Protein AF-A0A961HWY1-F1 (afdb_monomer)

Solvent-accessible surface area (backbone atoms only — not comparable to full-atom values): 7469 Å² total; per-residue (Å²): 144,75,71,71,61,58,55,54,54,51,52,52,56,57,56,56,71,70,63,67,74,80,79,76,50,75,67,48,52,54,50,50,53,56,56,68,67,62,82,72,77,70,68,38,28,32,38,76,61,79,42,52,50,101,85,68,48,67,46,76,64,35,53,52,52,42,51,46,51,52,50,51,43,56,72,67,61,39,42,41,74,57,56,68,68,60,50,52,54,52,53,53,48,52,52,37,46,74,69,63,80,47,59,71,76,58,55,60,58,56,56,66,72,71,54,62,76,44,78,53,83,74,133

Nearest PDB structures (foldseek):
  4q6z-assembly1_A  TM=5.887E-01  e=1.544E-02  Escherichia coli UTI89
  4q6v-assembly1_A  TM=5.492E-01  e=6.051E-02  Salmonella enterica subsp. enterica serovar Typhimurium str. LT2
  7q10-assembly1_A  TM=4.304E-01  e=8.488E+00  Pseudomonas aeruginosa
  8y6p-assembly1_Q  TM=3.277E-01  e=7.453E+00  Drosophila melanogaster
  1dae-assembly1_A  TM=1.804E-01  e=6.131E+00  Escherichia coli

Secondary structure (DSSP, 8-state):
--HHHHHHHHHHHHHHHH-PPPPPPHHHHHHHHHHHH--S-SSEEEEEPPP--TTSPPPHHHHHHHHHHHHHHHHHSSEEEPPHHHHHHHHHHHHHHHTTSS-HHHHHHHHHHH--SEEE---

Mean predicted aligned error: 12.95 Å

Structure (mmCIF, N/CA/C/O backbone):
data_AF-A0A961HWY1-F1
#
_entry.id   AF-A0A961HWY1-F1
#
loop_
_atom_site.group_PDB
_atom_site.id
_atom_site.type_symbol
_atom_site.label_atom_id
_atom_site.label_alt_id
_atom_site.label_comp_id
_atom_site.label_asym_id
_atom_site.label_entity_id
_atom_site.label_seq_id
_atom_site.pdbx_PDB_ins_code
_atom_site.Cartn_x
_atom_site.Cartn_y
_atom_site.Cartn_z
_atom_site.occupancy
_atom_site.B_iso_or_equiv
_atom_site.auth_seq_id
_atom_site.auth_comp_id
_atom_site.auth_asym_id
_atom_site.auth_atom_id
_atom_site.pdbx_PDB_model_num
ATOM 1 N N . MET A 1 1 ? 40.110 7.201 36.343 1.00 51.50 1 MET A N 1
ATOM 2 C CA . MET A 1 1 ? 39.471 6.389 35.280 1.00 51.50 1 MET A CA 1
ATOM 3 C C . MET A 1 1 ? 38.088 6.947 34.886 1.00 51.50 1 MET A C 1
ATOM 5 O O . MET A 1 1 ? 37.114 6.218 34.888 1.00 51.50 1 MET A O 1
ATOM 9 N N . LYS A 1 2 ? 37.973 8.252 34.568 1.00 50.75 2 LYS A N 1
ATOM 10 C CA . LYS A 1 2 ? 36.711 8.906 34.131 1.00 50.75 2 LYS A CA 1
ATOM 11 C C . LYS A 1 2 ? 36.805 9.531 32.724 1.00 50.75 2 LYS A C 1
ATOM 13 O O . LYS A 1 2 ? 35.823 10.040 32.207 1.00 50.75 2 LYS A O 1
ATOM 18 N N . LEU A 1 3 ? 37.982 9.461 32.093 1.00 44.88 3 LEU A N 1
ATOM 19 C CA . LEU A 1 3 ? 38.309 10.202 30.866 1.00 44.88 3 LEU A CA 1
ATOM 20 C C . LEU A 1 3 ? 38.066 9.408 29.563 1.00 44.88 3 LEU A C 1
ATOM 22 O O . LEU A 1 3 ? 37.973 9.999 28.495 1.00 44.88 3 LEU A O 1
ATOM 26 N N . ARG A 1 4 ? 37.925 8.074 29.642 1.00 51.22 4 ARG A N 1
ATOM 27 C CA . ARG A 1 4 ? 37.690 7.200 28.473 1.00 51.22 4 ARG A CA 1
ATOM 28 C C . ARG A 1 4 ? 36.213 7.062 28.076 1.00 51.22 4 ARG A C 1
ATOM 30 O O . ARG A 1 4 ? 35.928 6.716 26.939 1.00 51.22 4 ARG A O 1
ATOM 37 N N . LEU A 1 5 ? 35.277 7.357 28.983 1.00 55.28 5 LEU A N 1
ATOM 38 C CA . LEU A 1 5 ? 33.838 7.285 28.687 1.00 55.28 5 LEU A CA 1
ATOM 39 C C . LEU A 1 5 ? 33.355 8.508 27.885 1.00 55.28 5 LEU A C 1
ATOM 41 O O . LEU A 1 5 ? 32.547 8.371 26.972 1.00 55.28 5 LEU A O 1
ATOM 45 N N . ALA A 1 6 ? 33.898 9.694 28.185 1.00 55.59 6 ALA A N 1
ATOM 46 C CA . ALA A 1 6 ? 33.533 10.942 27.511 1.00 55.59 6 ALA A CA 1
ATOM 47 C C . ALA A 1 6 ? 33.966 10.972 26.034 1.00 55.59 6 ALA A C 1
ATOM 49 O O . ALA A 1 6 ? 33.264 11.522 25.192 1.00 55.59 6 ALA A O 1
ATOM 50 N N . THR A 1 7 ? 35.094 10.340 25.702 1.00 59.56 7 THR A N 1
ATOM 51 C CA . THR A 1 7 ? 35.635 10.285 24.334 1.00 59.56 7 THR A CA 1
ATOM 52 C C . THR A 1 7 ? 34.831 9.361 23.421 1.00 59.56 7 THR A C 1
ATOM 54 O O . THR A 1 7 ? 34.603 9.712 22.268 1.00 59.56 7 THR A O 1
ATOM 57 N N . ILE A 1 8 ? 34.331 8.232 23.936 1.00 61.47 8 ILE A N 1
ATOM 58 C CA . ILE A 1 8 ? 33.445 7.329 23.181 1.00 61.47 8 ILE A CA 1
ATOM 59 C C . ILE A 1 8 ? 32.079 7.991 22.947 1.00 61.47 8 ILE A C 1
ATOM 61 O O . ILE A 1 8 ? 31.549 7.932 21.839 1.00 61.47 8 ILE A O 1
ATOM 65 N N . GLY A 1 9 ? 31.540 8.681 23.960 1.00 59.97 9 GLY A N 1
ATOM 66 C CA . GLY A 1 9 ? 30.288 9.434 23.831 1.00 59.97 9 GLY A CA 1
ATOM 67 C C . GLY A 1 9 ? 30.368 10.548 22.782 1.00 59.97 9 GLY A C 1
ATOM 68 O O . GLY A 1 9 ? 29.464 10.678 21.960 1.00 59.97 9 GLY A O 1
ATOM 69 N N . LEU A 1 10 ? 31.474 11.299 22.752 1.00 61.25 10 LEU A N 1
ATOM 70 C CA . LEU A 1 10 ? 31.691 12.373 21.778 1.00 61.25 10 LEU A CA 1
ATOM 71 C C . LEU A 1 10 ? 31.824 11.836 20.342 1.00 61.25 10 LEU A C 1
ATOM 73 O O . LEU A 1 10 ? 31.227 12.391 19.426 1.00 61.25 10 LEU A O 1
ATOM 77 N N . LEU A 1 11 ? 32.553 10.731 20.147 1.00 61.53 11 LEU A N 1
ATOM 78 C CA . LEU A 1 11 ? 32.708 10.085 18.837 1.00 61.53 11 LEU A CA 1
ATOM 79 C C . LEU A 1 11 ? 31.377 9.560 18.289 1.00 61.53 11 LEU A C 1
ATOM 81 O O . LEU A 1 11 ? 31.123 9.687 17.098 1.00 61.53 11 LEU A O 1
ATOM 85 N N . CYS A 1 12 ? 30.510 9.022 19.150 1.00 62.72 12 CYS A N 1
ATOM 86 C CA . CYS A 1 12 ? 29.204 8.502 18.745 1.00 62.72 12 CYS A CA 1
ATOM 87 C C . CYS A 1 12 ? 28.242 9.625 18.313 1.00 62.72 12 CYS A C 1
ATOM 89 O O . CYS A 1 12 ? 27.549 9.499 17.306 1.00 62.72 12 CYS A O 1
ATOM 91 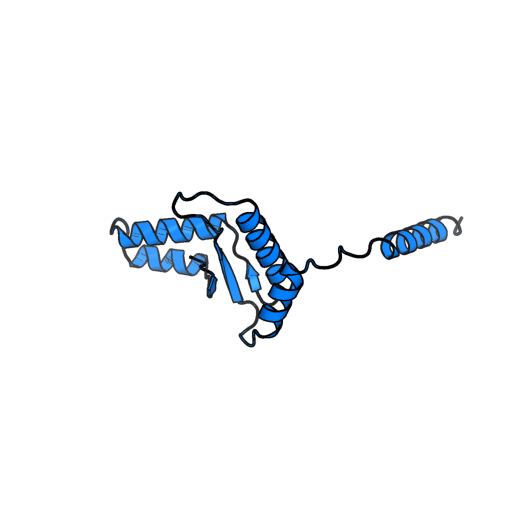N N . VAL A 1 13 ? 28.247 10.761 19.024 1.00 62.84 13 VAL A N 1
ATOM 92 C CA . VAL A 1 13 ? 27.457 11.949 18.650 1.00 62.84 13 VAL A CA 1
ATOM 93 C C . VAL A 1 13 ? 27.971 12.563 17.345 1.00 62.84 13 VAL A C 1
ATOM 95 O O . VAL A 1 13 ? 27.167 12.887 16.475 1.00 62.84 13 VAL A O 1
ATOM 98 N N . LEU A 1 14 ? 29.294 12.652 17.168 1.00 60.09 14 LEU A N 1
ATOM 99 C CA . LEU A 1 14 ? 29.901 13.135 15.923 1.00 60.09 14 LEU A CA 1
ATOM 100 C C . LEU A 1 14 ? 29.619 12.198 14.738 1.00 60.09 14 LEU A C 1
ATOM 102 O O . LEU A 1 14 ? 29.362 12.675 13.638 1.00 60.09 14 LEU A O 1
ATOM 106 N N . TYR A 1 15 ? 29.614 10.879 14.959 1.00 60.16 15 TYR A N 1
ATOM 107 C CA . TYR A 1 15 ? 29.287 9.897 13.920 1.00 60.16 15 TYR A CA 1
ATOM 108 C C . TYR A 1 15 ? 27.798 9.917 13.543 1.00 60.16 15 TYR A C 1
ATOM 110 O O . TYR A 1 15 ? 27.446 9.726 12.385 1.00 60.16 15 TYR A O 1
ATOM 118 N N . CYS A 1 16 ? 26.910 10.203 14.499 1.00 56.91 16 CYS A N 1
ATOM 119 C CA . CYS A 1 16 ? 25.477 10.347 14.240 1.00 56.91 16 CYS A CA 1
ATOM 120 C C . CYS A 1 16 ? 25.159 11.609 13.413 1.00 56.91 16 CYS A C 1
ATOM 122 O O . CYS A 1 16 ? 24.265 11.591 12.573 1.00 56.91 16 CYS A O 1
ATOM 124 N N . GLN A 1 17 ? 25.917 12.696 13.602 1.00 54.97 17 GLN A N 1
ATOM 125 C CA . GLN A 1 17 ? 25.693 13.969 12.904 1.00 54.97 17 GLN A CA 1
ATOM 126 C C . GLN A 1 17 ? 26.063 13.958 11.411 1.00 54.97 17 GLN A C 1
ATOM 128 O O . GLN A 1 17 ? 25.597 14.829 10.681 1.00 54.97 17 GLN A O 1
ATOM 133 N N . THR A 1 18 ? 26.870 13.003 10.937 1.00 54.00 18 THR A N 1
ATOM 134 C CA . THR A 1 18 ? 27.279 12.930 9.519 1.00 54.00 18 THR A CA 1
ATOM 135 C C . THR A 1 18 ? 26.387 12.032 8.666 1.00 54.00 18 THR A C 1
ATOM 137 O O . THR A 1 18 ? 26.446 12.105 7.439 1.00 54.00 18 THR A O 1
ATOM 140 N N . VAL A 1 19 ? 25.524 11.217 9.279 1.00 60.56 19 VAL A N 1
ATOM 141 C CA . VAL A 1 19 ? 24.519 10.424 8.561 1.00 60.56 19 VAL A CA 1
ATOM 142 C C . VAL A 1 19 ? 23.275 11.289 8.378 1.00 60.56 19 VAL A C 1
ATOM 144 O O . VAL A 1 19 ? 22.268 11.131 9.067 1.00 60.56 19 VAL A O 1
ATOM 147 N N . GLN A 1 20 ? 23.348 12.251 7.456 1.00 55.09 20 GLN A N 1
ATOM 148 C CA . GLN A 1 20 ? 22.138 12.919 6.984 1.00 55.09 20 GLN A CA 1
ATOM 149 C C . GLN A 1 20 ? 21.213 11.860 6.362 1.00 55.09 20 GLN A C 1
ATOM 151 O O . GLN A 1 20 ? 21.679 11.051 5.552 1.00 55.09 20 GLN A O 1
ATOM 156 N N . PRO A 1 21 ? 19.918 11.822 6.736 1.00 61.88 21 PRO A N 1
ATOM 157 C CA . PRO A 1 21 ? 18.962 10.945 6.079 1.00 61.88 21 PRO A CA 1
ATOM 158 C C . PRO A 1 21 ? 18.984 11.242 4.574 1.00 61.88 21 PRO A C 1
ATOM 160 O O . PRO A 1 21 ? 19.143 12.406 4.199 1.00 61.88 21 PRO A O 1
ATOM 163 N N . PRO A 1 22 ? 18.870 10.218 3.711 1.00 70.06 22 PRO A N 1
ATOM 164 C CA . PRO A 1 22 ? 18.938 10.419 2.270 1.00 70.06 22 PRO A CA 1
ATOM 165 C C . PRO A 1 22 ? 17.943 11.506 1.851 1.00 70.06 22 PRO A C 1
ATOM 167 O O . PRO A 1 22 ? 16.774 11.462 2.244 1.00 70.06 22 PRO A O 1
ATOM 170 N N . GLU A 1 23 ? 18.432 12.490 1.094 1.00 69.62 23 GLU A N 1
ATOM 171 C CA . GLU A 1 23 ? 17.608 13.577 0.564 1.00 69.62 23 GLU A CA 1
ATOM 172 C C . GLU A 1 23 ? 16.424 12.996 -0.227 1.00 69.62 23 GLU A C 1
ATOM 174 O O . GLU A 1 23 ? 16.616 12.063 -1.019 1.00 69.62 23 GLU A O 1
ATOM 179 N N . PRO A 1 24 ? 15.201 13.523 -0.036 1.00 72.69 24 PRO A N 1
ATOM 180 C CA . PRO A 1 24 ? 14.021 12.964 -0.668 1.00 72.69 24 PRO A CA 1
ATOM 181 C C . PRO A 1 24 ? 14.098 13.125 -2.185 1.00 72.69 24 PRO A C 1
ATOM 183 O O . PRO A 1 24 ? 14.361 14.212 -2.714 1.00 72.69 24 PRO A O 1
ATOM 186 N N . THR A 1 25 ? 13.829 12.028 -2.891 1.00 81.12 25 THR A N 1
ATOM 187 C CA . THR A 1 25 ? 13.794 12.007 -4.359 1.00 81.12 25 THR A CA 1
ATOM 188 C C . THR A 1 25 ? 12.722 12.970 -4.904 1.00 81.12 25 THR A C 1
ATOM 190 O O . THR A 1 25 ? 11.785 13.331 -4.185 1.00 81.12 25 THR A O 1
ATOM 193 N N . PRO A 1 26 ? 12.793 13.397 -6.183 1.00 85.25 26 PRO A N 1
ATOM 194 C CA . PRO A 1 26 ? 11.761 14.254 -6.778 1.00 85.25 26 PRO A CA 1
ATOM 195 C C . PRO A 1 26 ? 10.342 13.684 -6.626 1.00 85.25 26 PRO A C 1
ATOM 197 O O . PRO A 1 26 ? 9.412 14.423 -6.312 1.00 85.25 26 PRO A O 1
ATOM 200 N N . LEU A 1 27 ? 10.203 12.361 -6.759 1.00 81.56 27 LEU A N 1
ATOM 201 C CA . LEU A 1 27 ? 8.950 11.643 -6.532 1.00 81.56 27 LEU A CA 1
ATOM 202 C C . LEU A 1 27 ? 8.461 11.791 -5.086 1.00 81.56 27 LEU A C 1
ATOM 204 O O . LEU A 1 27 ? 7.290 12.084 -4.855 1.00 81.56 27 LEU A O 1
ATOM 208 N N . GLU A 1 28 ? 9.352 11.629 -4.107 1.00 82.56 28 GLU A N 1
ATOM 209 C CA . GLU A 1 28 ? 9.003 11.800 -2.695 1.00 82.56 28 GLU A CA 1
ATOM 210 C C . GLU A 1 28 ? 8.530 13.221 -2.390 1.00 82.56 28 GLU A C 1
ATOM 212 O O . GLU A 1 28 ? 7.566 13.387 -1.645 1.00 82.56 28 GLU A O 1
ATOM 217 N N . LYS A 1 29 ? 9.132 14.247 -3.004 1.00 84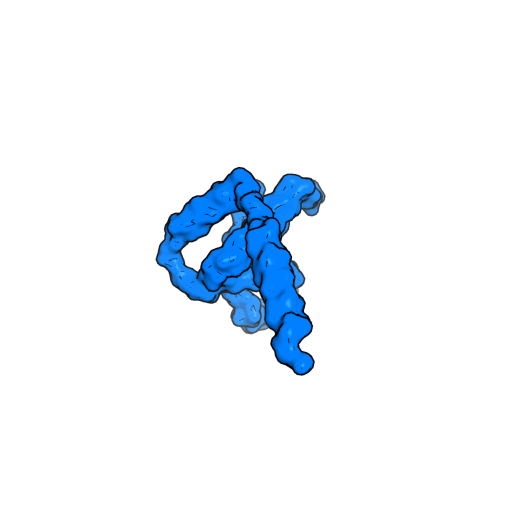.56 29 LYS A N 1
ATOM 218 C CA . LYS A 1 29 ? 8.670 15.637 -2.860 1.00 84.56 29 LYS A CA 1
ATOM 219 C C . LYS A 1 29 ? 7.263 15.833 -3.423 1.00 84.56 29 LYS A C 1
ATOM 221 O O . LYS A 1 29 ? 6.446 16.509 -2.794 1.00 84.56 29 LYS A O 1
ATOM 226 N N . SER A 1 30 ? 6.948 15.223 -4.568 1.00 84.31 30 SER A N 1
ATOM 227 C CA . SER A 1 30 ? 5.590 15.253 -5.126 1.00 84.31 30 SER A CA 1
ATOM 228 C C . SER A 1 30 ? 4.590 14.596 -4.175 1.00 84.31 30 SER A C 1
ATOM 230 O O . SER A 1 30 ? 3.558 15.187 -3.868 1.00 84.31 30 SER A O 1
ATOM 232 N N . ILE A 1 31 ? 4.927 13.424 -3.631 1.00 85.12 31 ILE A N 1
ATOM 233 C CA . ILE A 1 31 ? 4.080 12.715 -2.6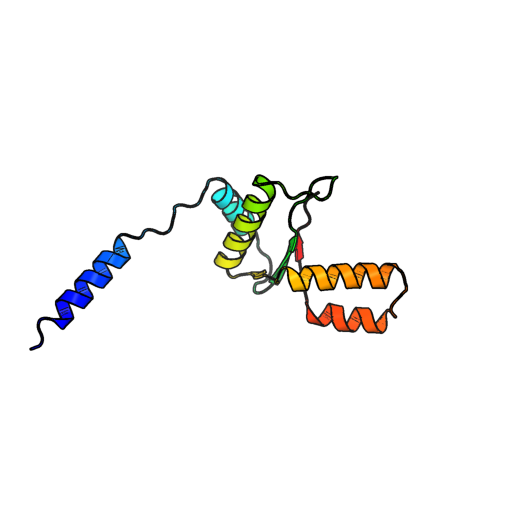64 1.00 85.12 31 ILE A CA 1
ATOM 234 C C . ILE A 1 31 ? 3.885 13.548 -1.391 1.00 85.12 31 ILE A C 1
ATOM 236 O O . ILE A 1 31 ? 2.756 13.725 -0.944 1.00 85.12 31 ILE A O 1
ATOM 240 N N . GLN A 1 32 ? 4.952 14.114 -0.827 1.00 84.75 32 GLN A N 1
ATOM 241 C CA . GLN A 1 32 ? 4.872 14.984 0.351 1.00 84.75 32 GLN A CA 1
ATOM 242 C C . GLN A 1 32 ? 3.989 16.206 0.104 1.00 84.75 32 GLN A C 1
ATOM 244 O O . GLN A 1 32 ? 3.212 16.588 0.976 1.00 84.75 32 GLN A O 1
ATOM 249 N N . THR A 1 33 ? 4.062 16.793 -1.090 1.00 86.88 33 THR A N 1
ATOM 250 C CA . THR A 1 33 ? 3.195 17.912 -1.474 1.00 86.88 33 THR A CA 1
ATOM 251 C C . THR A 1 33 ? 1.722 17.498 -1.451 1.00 86.88 33 THR A C 1
ATOM 253 O O . THR A 1 33 ? 0.899 18.200 -0.862 1.00 86.88 33 THR A O 1
ATOM 256 N N . LEU A 1 34 ? 1.394 16.333 -2.022 1.00 85.12 34 LEU A N 1
ATOM 257 C CA . LEU A 1 34 ? 0.034 15.782 -2.012 1.00 85.12 34 LEU A CA 1
ATOM 258 C C . LEU A 1 34 ? -0.446 15.483 -0.584 1.00 85.12 34 LEU A C 1
ATOM 260 O O . LEU A 1 34 ? -1.551 15.869 -0.200 1.00 85.12 34 LEU A O 1
ATOM 264 N N . LEU A 1 35 ? 0.401 14.869 0.244 1.00 85.25 35 LEU A N 1
ATOM 265 C CA . LEU A 1 35 ? 0.086 14.607 1.650 1.00 85.25 35 LEU A CA 1
ATOM 266 C C . LEU A 1 35 ? -0.103 15.912 2.439 1.00 85.25 35 LEU A C 1
ATOM 268 O O . LEU A 1 35 ? -1.001 16.007 3.276 1.00 85.25 35 LEU A O 1
ATOM 272 N N . GLY A 1 36 ? 0.671 16.956 2.144 1.00 85.50 36 GLY A N 1
ATOM 273 C CA . GLY A 1 36 ? 0.541 18.278 2.759 1.00 85.50 36 GLY A CA 1
ATOM 274 C C . GLY A 1 36 ? -0.810 18.953 2.503 1.00 85.50 36 GLY A C 1
ATOM 275 O O . GLY A 1 36 ? -1.236 19.795 3.299 1.00 85.50 36 GLY A O 1
ATOM 276 N N . GLN A 1 37 ? -1.524 18.562 1.445 1.00 86.75 37 GLN A N 1
ATOM 277 C CA . GLN A 1 37 ? -2.873 19.044 1.132 1.00 86.75 37 GLN A CA 1
ATOM 278 C C . GLN A 1 37 ? -3.973 18.267 1.863 1.00 86.75 37 GLN A C 1
ATOM 280 O O . GLN A 1 37 ? -5.089 18.766 2.000 1.00 86.75 37 GLN A O 1
ATOM 285 N N . TYR A 1 38 ? -3.673 17.081 2.396 1.00 84.25 38 TYR A N 1
ATOM 286 C CA . TYR A 1 38 ? -4.643 16.299 3.150 1.00 84.25 38 TYR A CA 1
ATOM 287 C C . TYR A 1 38 ? -5.056 17.038 4.436 1.00 84.25 38 TYR A C 1
ATOM 289 O O . TYR A 1 38 ? -4.218 17.418 5.262 1.00 84.25 38 TYR A O 1
ATOM 297 N N . ARG A 1 39 ? -6.364 17.265 4.599 1.00 85.06 39 ARG A N 1
ATOM 298 C CA . ARG A 1 39 ? -6.996 17.922 5.765 1.00 85.06 39 ARG A CA 1
ATOM 299 C C . ARG A 1 39 ? -7.932 16.988 6.538 1.00 85.06 39 ARG A C 1
ATOM 301 O O . ARG A 1 39 ? -8.681 17.444 7.394 1.00 85.06 39 ARG A O 1
ATOM 308 N N . GLY A 1 40 ? -7.915 15.696 6.213 1.00 83.12 40 GLY A N 1
ATOM 309 C CA . GLY A 1 40 ? -8.784 14.710 6.843 1.00 83.12 40 GLY A CA 1
ATOM 310 C C . GLY A 1 40 ? -8.350 14.322 8.264 1.00 83.12 40 GLY A C 1
ATOM 311 O O . GLY A 1 40 ? -7.367 14.849 8.795 1.00 83.12 40 GLY A O 1
ATOM 312 N N . PRO A 1 41 ? -9.086 13.389 8.892 1.00 80.88 41 PRO A N 1
ATOM 313 C CA . PRO A 1 41 ? -8.803 12.935 10.248 1.00 80.88 41 PRO A CA 1
ATOM 314 C C . PRO A 1 41 ? -7.437 12.244 10.352 1.00 80.88 41 PRO A C 1
ATOM 316 O O . PRO A 1 41 ? -6.890 11.756 9.362 1.00 80.88 41 PRO A O 1
ATOM 319 N N . GLN A 1 42 ? -6.901 1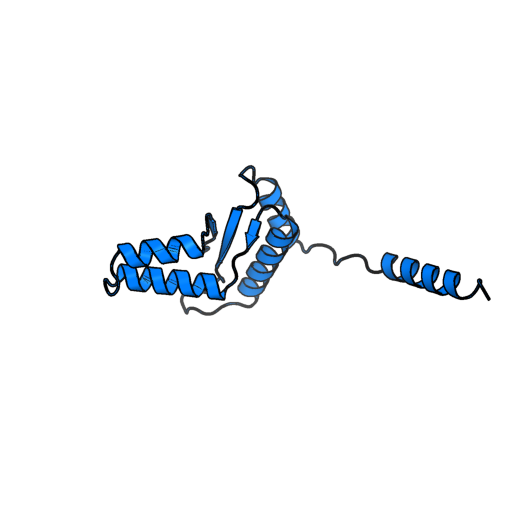2.195 11.573 1.00 83.69 42 GLN A N 1
ATOM 320 C CA . GLN A 1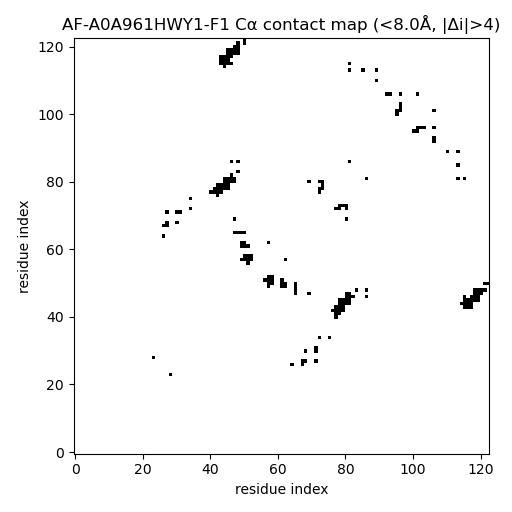 42 ? -5.685 11.446 11.901 1.00 83.69 42 GLN A CA 1
ATOM 321 C C . GLN A 1 42 ? -6.001 9.966 12.180 1.00 83.69 42 GLN A C 1
ATOM 323 O O . GLN A 1 42 ? -7.158 9.599 12.401 1.00 83.69 42 GLN A O 1
ATOM 328 N N . ASN A 1 43 ? -4.965 9.122 12.204 1.00 83.50 43 ASN A N 1
ATOM 329 C CA . ASN A 1 43 ? -5.038 7.673 12.436 1.00 83.50 43 ASN A CA 1
ATOM 330 C C . ASN A 1 43 ? -5.966 6.932 11.459 1.00 83.50 43 ASN A C 1
ATOM 332 O O . ASN A 1 43 ? -6.675 5.991 11.825 1.00 83.50 43 ASN A O 1
ATOM 336 N N . VAL A 1 44 ? -5.971 7.358 10.197 1.00 83.38 44 VAL A N 1
ATOM 337 C CA . VAL A 1 44 ? -6.794 6.741 9.151 1.00 83.38 44 VAL A CA 1
ATOM 338 C C . VAL A 1 44 ? -6.119 5.471 8.661 1.00 83.38 44 VAL A C 1
ATOM 340 O O . VAL A 1 44 ? -4.962 5.501 8.257 1.00 83.38 44 VAL A O 1
ATOM 343 N N . SER A 1 45 ? -6.835 4.346 8.692 1.00 81.19 45 SER A N 1
ATOM 344 C CA . SER A 1 45 ? -6.313 3.090 8.145 1.00 81.19 45 SER A CA 1
ATOM 345 C C . SER A 1 45 ? -6.309 3.156 6.620 1.00 81.19 45 SER A C 1
ATOM 347 O O . SER A 1 45 ? -7.366 3.348 6.013 1.00 81.19 45 SER A O 1
ATOM 349 N N . LEU A 1 46 ? -5.122 3.039 6.030 1.00 83.69 46 LEU A N 1
ATOM 350 C CA . LEU A 1 46 ? -4.864 3.230 4.606 1.00 83.69 46 LEU A CA 1
ATOM 351 C C . LEU A 1 46 ? -4.336 1.929 4.002 1.00 83.69 46 LEU A C 1
ATOM 353 O O . LEU A 1 46 ? -3.333 1.384 4.468 1.00 83.69 46 LEU A O 1
ATOM 357 N N . ALA A 1 47 ? -4.996 1.464 2.946 1.00 82.81 47 ALA A N 1
ATOM 358 C CA . ALA A 1 47 ? -4.498 0.399 2.087 1.00 82.81 47 ALA A CA 1
ATOM 359 C C . ALA A 1 47 ? -3.970 1.010 0.784 1.00 82.81 47 ALA A C 1
ATOM 361 O O . ALA A 1 47 ? -4.669 1.785 0.126 1.00 82.81 47 ALA A O 1
ATOM 362 N N . ILE A 1 48 ? -2.741 0.650 0.420 1.00 80.88 48 ILE A N 1
ATOM 363 C CA . ILE A 1 48 ? -2.136 0.990 -0.870 1.00 80.88 48 ILE A CA 1
ATOM 364 C C . ILE A 1 48 ? -2.024 -0.318 -1.640 1.00 80.88 48 ILE A C 1
ATOM 366 O O . ILE A 1 48 ? -1.507 -1.298 -1.104 1.00 80.88 48 ILE A O 1
ATOM 370 N N . LEU A 1 49 ? -2.521 -0.347 -2.872 1.00 77.62 49 LEU A N 1
ATOM 371 C CA . LEU A 1 49 ? -2.401 -1.513 -3.738 1.00 77.62 49 LEU A CA 1
ATOM 372 C C . LEU A 1 49 ? -1.159 -1.403 -4.630 1.00 77.62 49 LEU A C 1
ATOM 374 O O . LEU A 1 49 ? -0.787 -0.295 -5.024 1.00 77.62 49 LEU A O 1
ATOM 378 N N . PRO A 1 50 ? -0.483 -2.527 -4.929 1.00 73.50 50 PRO A N 1
ATOM 379 C CA . PRO A 1 50 ? 0.614 -2.529 -5.884 1.00 73.50 50 PRO A CA 1
ATOM 380 C C . PRO A 1 50 ? 0.075 -2.237 -7.286 1.00 73.50 50 PRO A C 1
ATOM 382 O O . PRO A 1 50 ? -0.935 -2.810 -7.695 1.00 73.50 50 PRO A O 1
ATOM 385 N N . PHE A 1 51 ? 0.776 -1.380 -8.021 1.00 75.50 51 PHE A N 1
ATOM 386 C CA . PHE A 1 51 ? 0.447 -1.074 -9.409 1.00 75.50 51 PHE A CA 1
ATOM 387 C C . PHE A 1 51 ? 0.830 -2.264 -10.288 1.00 75.50 51 PHE A C 1
ATOM 389 O O . PHE A 1 51 ? 1.947 -2.785 -10.194 1.00 75.50 51 PHE A O 1
ATOM 396 N N . ARG A 1 52 ? -0.094 -2.692 -11.140 1.00 72.38 52 ARG A N 1
ATOM 397 C CA . ARG A 1 52 ? 0.095 -3.794 -12.082 1.00 72.38 52 ARG A CA 1
ATOM 398 C C . ARG A 1 52 ? -0.401 -3.341 -13.444 1.00 72.38 52 ARG A C 1
ATOM 400 O O . ARG A 1 52 ? -1.348 -2.570 -13.505 1.00 72.38 52 ARG A O 1
ATOM 407 N N . ASP A 1 53 ? 0.251 -3.797 -14.501 1.00 72.56 53 ASP A N 1
ATOM 408 C CA . ASP A 1 53 ? -0.233 -3.567 -15.859 1.00 72.56 53 ASP A CA 1
ATOM 409 C C . ASP A 1 53 ? -1.421 -4.484 -16.208 1.00 72.56 53 ASP A C 1
ATOM 411 O O . ASP A 1 53 ? -1.853 -5.320 -15.408 1.00 72.56 53 ASP A O 1
ATOM 415 N N . GLU A 1 54 ? -1.927 -4.349 -17.433 1.00 72.06 54 GLU A N 1
ATOM 416 C CA . GLU A 1 54 ? -3.020 -5.159 -17.993 1.00 72.06 54 GLU A CA 1
ATOM 417 C C . GLU A 1 54 ? -2.731 -6.676 -18.011 1.00 72.06 54 GLU A C 1
ATOM 419 O O . GLU A 1 54 ? -3.654 -7.487 -18.074 1.00 72.06 54 GLU A O 1
ATOM 424 N N . HIS A 1 55 ? -1.460 -7.076 -17.897 1.00 74.62 55 HIS A N 1
ATOM 425 C CA . HIS A 1 55 ? -1.023 -8.470 -17.809 1.00 74.62 55 HIS A CA 1
ATOM 426 C C . HIS A 1 55 ? -0.803 -8.924 -16.354 1.00 74.62 55 HIS A C 1
ATOM 428 O O . HIS A 1 55 ? -0.347 -10.043 -16.110 1.00 74.62 55 HIS A O 1
ATOM 434 N N . GLY A 1 56 ? -1.110 -8.072 -15.371 1.00 70.12 56 GLY A N 1
ATOM 435 C CA . GLY A 1 56 ? -0.928 -8.339 -13.946 1.00 70.12 56 GLY A CA 1
ATOM 436 C C . GLY A 1 56 ? 0.520 -8.216 -13.462 1.00 70.12 56 GLY A C 1
ATOM 437 O O . GLY A 1 56 ? 0.805 -8.563 -12.304 1.00 70.12 56 GLY A O 1
ATOM 438 N N . GLN A 1 57 ? 1.425 -7.723 -14.311 1.00 73.62 57 GLN A N 1
ATOM 439 C CA . GLN A 1 57 ? 2.850 -7.622 -14.034 1.00 73.62 57 GLN A CA 1
ATOM 440 C C . GLN A 1 57 ? 3.171 -6.301 -13.331 1.00 73.62 57 GLN A C 1
ATOM 442 O O . GLN A 1 57 ? 2.699 -5.225 -13.695 1.00 73.62 57 GLN A O 1
ATOM 447 N N . GLU A 1 58 ? 3.999 -6.378 -12.292 1.00 76.88 58 GLU A N 1
ATOM 448 C CA . GLU A 1 58 ? 4.480 -5.200 -11.572 1.00 76.88 58 GLU A CA 1
ATOM 449 C C . GLU A 1 58 ? 5.763 -4.689 -12.240 1.00 76.88 58 GLU A C 1
ATOM 451 O O . GLU A 1 58 ? 6.782 -5.384 -12.284 1.00 76.88 58 GLU A O 1
ATOM 456 N N . SER A 1 59 ? 5.734 -3.460 -12.758 1.00 83.94 59 SER A N 1
ATOM 457 C CA . SER A 1 59 ? 6.933 -2.832 -13.317 1.00 83.94 59 SER A CA 1
ATOM 458 C C . SER A 1 59 ? 7.901 -2.381 -12.214 1.00 83.94 59 SER A C 1
ATOM 460 O O . SER A 1 59 ? 7.526 -2.130 -11.065 1.00 83.94 59 SER A O 1
ATOM 462 N N . ALA A 1 60 ? 9.184 -2.215 -12.551 1.00 83.88 60 ALA A N 1
ATOM 463 C CA . ALA A 1 60 ? 10.156 -1.680 -11.594 1.00 83.88 60 ALA A CA 1
ATOM 464 C C . ALA A 1 60 ? 9.757 -0.277 -11.095 1.00 83.88 60 ALA A C 1
ATOM 466 O O . ALA A 1 60 ? 9.910 0.021 -9.911 1.00 83.88 60 ALA A O 1
ATOM 467 N N . ALA A 1 61 ? 9.200 0.557 -11.979 1.00 82.12 61 ALA A N 1
ATOM 468 C CA . ALA A 1 61 ? 8.694 1.884 -11.642 1.00 82.12 61 ALA A CA 1
ATOM 469 C C . ALA A 1 61 ? 7.493 1.818 -10.688 1.00 82.12 61 ALA A C 1
ATOM 471 O O . ALA A 1 61 ? 7.493 2.507 -9.669 1.00 82.12 61 ALA A O 1
ATOM 472 N N . ALA A 1 62 ? 6.530 0.935 -10.965 1.00 81.00 62 ALA A N 1
ATOM 473 C CA . ALA A 1 62 ? 5.384 0.659 -10.100 1.00 81.00 62 ALA A CA 1
ATOM 474 C C . ALA A 1 62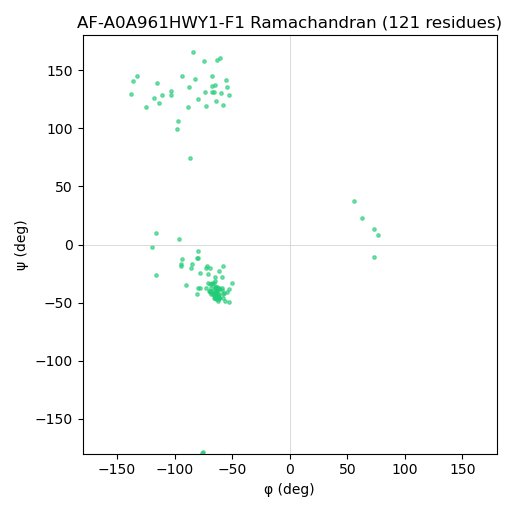 ? 5.818 0.318 -8.670 1.00 81.00 62 ALA A C 1
ATOM 476 O O . ALA A 1 62 ? 5.362 0.936 -7.706 1.00 81.00 62 ALA A O 1
ATOM 477 N N . ARG A 1 63 ? 6.779 -0.601 -8.537 1.00 84.19 63 ARG A N 1
ATOM 478 C CA . ARG A 1 63 ? 7.307 -1.015 -7.234 1.00 84.19 63 ARG A CA 1
ATOM 479 C C . ARG A 1 63 ? 7.997 0.129 -6.488 1.00 84.19 63 ARG A C 1
ATOM 481 O O . ARG A 1 63 ? 7.849 0.252 -5.272 1.00 84.19 63 ARG A O 1
ATOM 488 N N . MET A 1 64 ? 8.742 0.979 -7.200 1.00 84.19 64 MET A N 1
ATOM 489 C CA . MET A 1 64 ? 9.374 2.160 -6.601 1.00 84.19 64 MET A CA 1
ATOM 490 C C . MET A 1 64 ? 8.335 3.165 -6.101 1.00 84.19 64 MET A C 1
ATOM 492 O O . MET A 1 64 ? 8.456 3.642 -4.975 1.00 84.19 64 MET A O 1
ATOM 496 N N . ILE A 1 65 ? 7.303 3.455 -6.899 1.00 85.25 65 ILE A N 1
ATOM 497 C CA . ILE A 1 65 ? 6.223 4.375 -6.518 1.00 85.25 65 ILE A CA 1
ATOM 498 C C . ILE A 1 65 ? 5.465 3.830 -5.309 1.00 85.25 65 ILE A C 1
ATOM 500 O O . ILE A 1 65 ? 5.263 4.556 -4.336 1.00 85.25 65 ILE A O 1
ATOM 504 N N . TYR A 1 66 ? 5.121 2.541 -5.325 1.00 84.69 66 TYR A N 1
ATOM 505 C CA . TYR A 1 66 ? 4.482 1.860 -4.202 1.00 84.69 66 TYR A CA 1
ATOM 506 C C . TYR A 1 66 ? 5.308 1.987 -2.914 1.00 84.69 66 TYR A C 1
ATOM 508 O O . TYR A 1 66 ? 4.796 2.399 -1.872 1.00 84.69 66 TYR A O 1
ATOM 516 N N . SER A 1 67 ? 6.612 1.702 -2.991 1.00 86.56 67 SER A N 1
ATOM 517 C CA . SER A 1 67 ? 7.520 1.804 -1.845 1.00 86.56 67 SER A CA 1
ATOM 518 C C . SER A 1 67 ? 7.667 3.243 -1.339 1.00 86.56 67 SER A C 1
ATOM 520 O O . SER A 1 67 ? 7.686 3.472 -0.125 1.00 86.56 67 SER A O 1
ATOM 522 N N . ALA A 1 68 ? 7.762 4.220 -2.245 1.00 87.69 68 ALA A N 1
ATOM 523 C CA . ALA A 1 68 ? 7.875 5.634 -1.899 1.00 87.69 68 ALA A CA 1
ATOM 524 C C . ALA A 1 68 ? 6.599 6.148 -1.215 1.00 87.69 68 ALA A C 1
ATOM 526 O O . ALA A 1 68 ? 6.686 6.819 -0.187 1.00 87.69 68 ALA A O 1
ATOM 527 N N . LEU A 1 69 ? 5.419 5.772 -1.722 1.00 86.50 69 LEU A N 1
ATOM 528 C CA . LEU A 1 69 ? 4.126 6.105 -1.116 1.00 86.50 69 LEU A CA 1
ATOM 529 C C . LEU A 1 69 ? 3.981 5.490 0.276 1.00 86.50 69 LEU A C 1
ATOM 531 O O . LEU A 1 69 ? 3.645 6.201 1.221 1.00 86.50 69 LEU A O 1
ATOM 535 N N . GLY A 1 70 ? 4.285 4.198 0.425 1.00 87.00 70 GLY A N 1
ATOM 536 C CA . GLY A 1 70 ? 4.259 3.532 1.727 1.00 87.00 70 GLY A CA 1
ATOM 537 C C . GLY A 1 70 ? 5.187 4.217 2.731 1.00 87.00 70 GLY A C 1
ATOM 538 O O . GLY A 1 70 ? 4.781 4.541 3.843 1.00 87.00 70 GLY A O 1
ATOM 539 N N . THR A 1 71 ? 6.413 4.538 2.319 1.00 88.75 71 THR A N 1
ATOM 540 C CA . THR A 1 71 ? 7.380 5.228 3.185 1.00 88.75 71 THR A CA 1
ATOM 541 C C . THR A 1 71 ? 6.912 6.634 3.559 1.00 88.75 71 THR A C 1
ATOM 543 O O . THR A 1 71 ? 7.010 7.025 4.722 1.00 88.75 71 THR A O 1
ATOM 546 N N . ALA A 1 72 ? 6.382 7.401 2.605 1.00 88.62 72 ALA A N 1
ATOM 547 C CA . ALA A 1 72 ? 5.906 8.758 2.848 1.00 88.62 72 ALA A CA 1
ATOM 548 C C . ALA A 1 72 ? 4.685 8.779 3.779 1.00 88.62 72 ALA A C 1
ATOM 550 O O . ALA A 1 72 ? 4.682 9.528 4.752 1.00 88.62 72 ALA A O 1
ATOM 551 N N . CYS A 1 73 ? 3.693 7.917 3.543 1.00 86.81 73 CYS A N 1
ATOM 552 C CA . CYS A 1 73 ? 2.517 7.790 4.406 1.00 86.81 73 CYS A CA 1
ATOM 553 C C . CYS A 1 73 ? 2.884 7.296 5.812 1.00 86.81 73 CYS A C 1
ATOM 555 O O . CYS A 1 73 ? 2.299 7.754 6.792 1.00 86.81 73 CYS A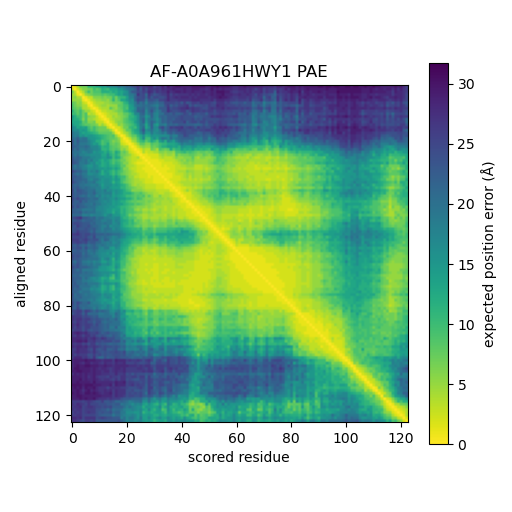 O 1
ATOM 557 N N . PHE A 1 74 ? 3.868 6.395 5.923 1.00 87.00 74 PHE A N 1
ATOM 558 C CA . PHE A 1 74 ? 4.389 5.946 7.214 1.00 87.00 74 PHE A CA 1
ATOM 559 C C . PHE A 1 74 ? 5.055 7.094 7.982 1.00 87.00 74 PHE A C 1
ATOM 561 O O . PHE A 1 74 ? 4.773 7.296 9.161 1.00 87.00 74 PHE A O 1
ATOM 568 N N . ARG A 1 75 ? 5.910 7.876 7.307 1.00 87.06 75 ARG A N 1
ATOM 569 C CA . ARG A 1 75 ? 6.601 9.036 7.895 1.00 87.06 75 ARG A CA 1
ATOM 570 C C . ARG A 1 75 ? 5.648 10.167 8.277 1.00 87.06 75 ARG A C 1
ATOM 572 O O . ARG A 1 75 ? 5.908 10.864 9.249 1.00 87.06 75 ARG A O 1
ATOM 579 N N . ASP A 1 76 ? 4.568 10.350 7.524 1.00 88.06 76 ASP A N 1
ATOM 580 C CA . ASP A 1 76 ? 3.555 11.375 7.782 1.00 88.06 76 ASP A CA 1
ATOM 581 C C . ASP A 1 76 ? 2.806 11.150 9.110 1.00 88.06 76 ASP A C 1
ATOM 583 O O . ASP A 1 76 ? 2.354 12.103 9.742 1.00 88.06 76 ASP A O 1
ATOM 587 N N . GLY A 1 77 ? 2.687 9.897 9.562 1.00 86.25 77 GLY A N 1
ATOM 588 C CA . GLY A 1 77 ? 2.153 9.544 10.882 1.00 86.25 77 GLY A CA 1
ATOM 589 C C . GLY A 1 77 ? 0.637 9.710 11.045 1.00 86.25 77 GLY A C 1
ATOM 590 O O . GLY A 1 77 ? 0.075 9.211 12.018 1.00 86.25 77 GLY A O 1
ATOM 591 N N . ARG A 1 78 ? -0.064 10.346 10.095 1.00 88.31 78 ARG A N 1
ATOM 592 C CA . ARG A 1 78 ? -1.535 10.464 10.117 1.00 88.31 78 ARG A CA 1
ATOM 593 C C . ARG A 1 78 ? -2.243 9.211 9.600 1.00 88.31 78 ARG A C 1
ATOM 595 O O . ARG A 1 78 ? -3.456 9.083 9.785 1.00 88.31 78 ARG A O 1
ATOM 602 N N . PHE A 1 79 ? -1.509 8.285 8.986 1.00 88.19 79 PHE A N 1
ATOM 603 C CA . PHE A 1 79 ? -2.049 7.068 8.388 1.00 88.19 79 PHE A CA 1
ATOM 604 C C . PHE A 1 79 ? -1.551 5.817 9.108 1.00 88.19 79 PHE A C 1
ATOM 606 O O . PHE A 1 79 ? -0.372 5.683 9.427 1.00 88.19 79 PHE A O 1
ATOM 613 N N . ARG A 1 80 ? -2.453 4.856 9.301 1.00 87.19 80 ARG A N 1
ATOM 614 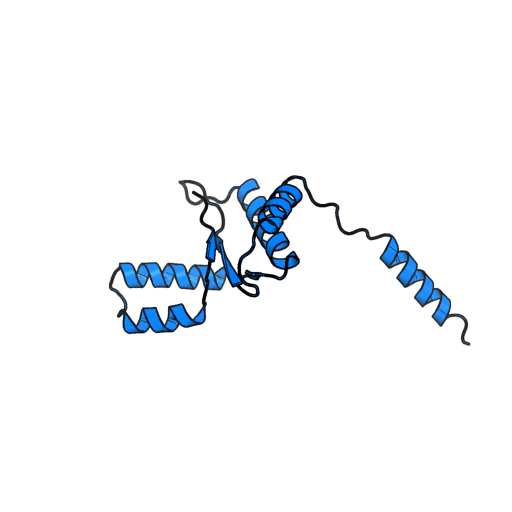C CA . ARG A 1 80 ? -2.124 3.494 9.715 1.00 87.19 80 ARG A CA 1
ATOM 615 C C . ARG A 1 80 ? -2.092 2.620 8.470 1.00 87.19 80 ARG A C 1
ATOM 617 O O . ARG A 1 80 ? -3.143 2.221 7.973 1.00 87.19 80 ARG A O 1
ATOM 624 N N . LEU A 1 81 ? -0.900 2.359 7.947 1.00 85.38 81 LEU A N 1
ATOM 625 C CA . LEU A 1 81 ? -0.755 1.502 6.774 1.00 85.38 81 LEU A CA 1
ATOM 626 C C . LEU A 1 81 ? -1.130 0.064 7.114 1.00 85.38 81 LEU A C 1
ATOM 628 O O . LEU A 1 81 ? -0.679 -0.489 8.119 1.00 85.38 81 LEU A O 1
ATOM 632 N N . LEU A 1 82 ? -1.966 -0.522 6.267 1.00 83.31 82 LEU A N 1
ATOM 633 C CA . LEU A 1 82 ? -2.293 -1.935 6.340 1.00 83.31 82 LEU A CA 1
ATOM 634 C C . LEU A 1 82 ? -1.213 -2.761 5.643 1.00 83.31 82 LEU A C 1
ATOM 636 O O . LEU A 1 82 ? -0.657 -2.365 4.620 1.00 83.31 82 LEU A O 1
ATOM 640 N N . GLU A 1 83 ? -0.918 -3.921 6.221 1.00 77.19 83 GLU A N 1
ATOM 641 C CA . GLU A 1 83 ? 0.010 -4.887 5.638 1.00 77.19 83 GLU A CA 1
ATOM 642 C C . GLU A 1 83 ? -0.566 -5.477 4.351 1.00 77.19 83 GLU A C 1
ATOM 644 O O . GLU A 1 83 ? -1.768 -5.730 4.253 1.00 77.19 83 GLU A O 1
ATOM 649 N N . ARG A 1 84 ? 0.314 -5.748 3.382 1.00 76.44 84 ARG A N 1
ATOM 650 C CA . ARG A 1 84 ? -0.057 -6.274 2.061 1.00 76.44 84 ARG A CA 1
ATOM 651 C C . ARG A 1 84 ? -0.885 -7.557 2.156 1.00 76.44 84 ARG A C 1
ATOM 653 O O . ARG A 1 84 ? -1.884 -7.673 1.456 1.00 76.44 84 ARG A O 1
ATOM 660 N N . ASP A 1 85 ? -0.530 -8.464 3.061 1.00 73.69 85 ASP A N 1
ATOM 661 C CA . ASP A 1 85 ? -1.238 -9.739 3.232 1.00 73.69 85 ASP A CA 1
ATOM 662 C C . ASP A 1 85 ? -2.677 -9.541 3.723 1.00 73.69 85 ASP A C 1
ATOM 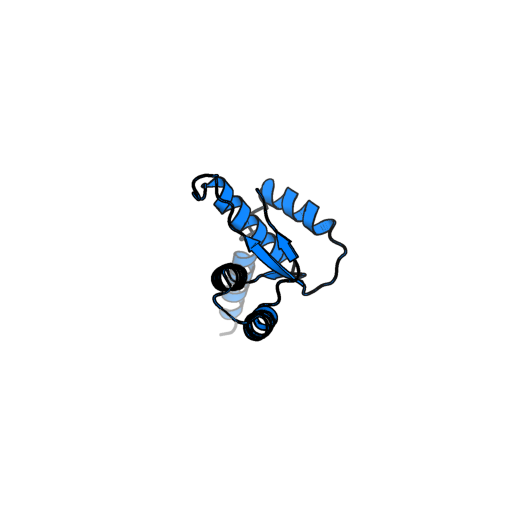664 O O . ASP A 1 85 ? -3.594 -10.215 3.260 1.00 73.69 85 ASP A O 1
ATOM 668 N N . LYS A 1 86 ? -2.903 -8.546 4.590 1.00 73.38 86 LYS A N 1
ATOM 669 C CA . LYS A 1 86 ? -4.249 -8.185 5.057 1.00 73.38 86 LYS A CA 1
ATOM 670 C C . LYS A 1 86 ? -5.090 -7.602 3.928 1.00 73.38 86 LYS A C 1
ATOM 672 O O . LYS A 1 86 ? -6.291 -7.826 3.889 1.00 73.38 86 LYS A O 1
ATOM 677 N N . ILE A 1 87 ? -4.470 -6.872 3.002 1.00 73.06 87 ILE A N 1
ATOM 678 C CA . ILE A 1 87 ? -5.160 -6.338 1.824 1.00 73.06 87 ILE A CA 1
ATOM 679 C C . ILE A 1 87 ? -5.571 -7.478 0.881 1.00 73.06 87 ILE A C 1
ATOM 681 O O . ILE A 1 87 ? -6.702 -7.483 0.410 1.00 73.06 87 ILE A O 1
ATOM 685 N N . ILE A 1 88 ? -4.693 -8.462 0.647 1.00 72.56 88 ILE A N 1
ATOM 686 C CA . ILE A 1 88 ? -5.009 -9.639 -0.182 1.00 72.56 88 ILE A CA 1
ATOM 687 C C . ILE A 1 88 ? -6.172 -10.427 0.426 1.00 72.56 88 ILE A C 1
ATOM 689 O O . ILE A 1 88 ? -7.127 -10.724 -0.279 1.00 72.56 88 ILE A O 1
ATOM 693 N N . GLN A 1 89 ? -6.154 -10.662 1.741 1.00 70.00 89 GLN A N 1
ATOM 694 C CA . GLN A 1 89 ? -7.264 -11.321 2.436 1.00 70.00 89 GLN A CA 1
ATOM 695 C C . GLN A 1 89 ? -8.598 -10.583 2.250 1.00 70.00 89 GLN A C 1
ATOM 697 O O . GLN A 1 89 ? -9.615 -11.223 2.006 1.00 70.00 89 GLN A O 1
ATOM 702 N N . VAL A 1 90 ? -8.595 -9.244 2.311 1.00 69.19 90 VAL A N 1
ATOM 703 C CA . VAL A 1 90 ? -9.802 -8.435 2.061 1.00 69.19 90 VAL A CA 1
ATOM 704 C C . VAL A 1 90 ? -10.288 -8.579 0.619 1.00 69.19 90 VAL A C 1
ATOM 706 O O . VAL A 1 90 ? -11.492 -8.648 0.388 1.00 69.19 90 VAL A O 1
ATOM 709 N N . LEU A 1 91 ? -9.382 -8.604 -0.359 1.00 69.75 91 LEU A N 1
ATOM 710 C CA . LEU A 1 91 ? -9.748 -8.744 -1.771 1.00 69.75 91 LEU A CA 1
ATOM 711 C C . LEU A 1 91 ? -10.284 -10.142 -2.094 1.00 69.75 91 LEU A C 1
ATOM 713 O O . LEU A 1 91 ? -11.270 -10.261 -2.826 1.00 69.75 91 LEU A O 1
ATOM 717 N N . ASP A 1 92 ? -9.682 -11.182 -1.523 1.00 71.25 92 ASP A N 1
ATOM 718 C CA . ASP A 1 92 ? -10.170 -12.555 -1.647 1.00 71.25 92 ASP A CA 1
ATOM 719 C C . ASP A 1 92 ? -11.566 -12.675 -1.030 1.00 71.25 92 ASP A C 1
ATOM 721 O O . ASP A 1 92 ? -12.474 -13.236 -1.637 1.00 71.25 92 ASP A O 1
ATOM 725 N N . GLU A 1 93 ? -11.783 -12.069 0.137 1.00 66.88 93 GLU A N 1
ATOM 726 C CA . GLU A 1 93 ? -13.087 -12.047 0.794 1.00 66.88 93 GLU A CA 1
ATOM 727 C C . GLU A 1 93 ? -14.141 -11.272 -0.010 1.00 66.88 93 GLU A C 1
ATOM 729 O O . GLU A 1 93 ? -15.258 -11.756 -0.175 1.00 66.88 93 GLU A O 1
ATOM 734 N N . GLN A 1 94 ? -13.796 -10.103 -0.562 1.00 64.88 94 GLN A N 1
ATOM 735 C CA . GLN A 1 94 ? -14.675 -9.350 -1.466 1.00 64.88 94 GLN A CA 1
ATOM 736 C C . GLN A 1 94 ? -15.061 -10.195 -2.688 1.00 64.88 94 GLN A C 1
ATOM 738 O O . GLN A 1 94 ? -16.232 -10.233 -3.059 1.00 64.88 94 GLN A O 1
ATOM 743 N N . SER A 1 95 ? -14.105 -10.917 -3.273 1.00 67.31 95 SER A N 1
ATOM 744 C CA . SER A 1 95 ? -14.336 -11.798 -4.426 1.00 67.31 95 SER A CA 1
ATOM 745 C C . SER A 1 95 ? -15.226 -12.995 -4.061 1.00 67.31 95 SER A C 1
ATOM 747 O O . SER A 1 95 ? -16.129 -13.379 -4.807 1.00 67.31 95 SER A O 1
ATOM 749 N N . LEU A 1 96 ? -15.026 -13.570 -2.875 1.00 65.25 96 LEU A N 1
ATOM 750 C CA . LEU A 1 96 ? -15.842 -14.663 -2.346 1.00 65.25 96 LEU A CA 1
ATOM 751 C C . LEU A 1 96 ? -17.271 -14.206 -2.002 1.00 65.25 96 LEU A C 1
ATOM 753 O O . LEU A 1 96 ? -18.227 -14.928 -2.283 1.00 65.25 96 LEU A O 1
ATOM 757 N N . ALA A 1 97 ? -17.436 -12.993 -1.472 1.00 64.31 97 ALA A N 1
ATOM 758 C CA . ALA A 1 97 ? -18.743 -12.383 -1.242 1.00 64.31 97 ALA A CA 1
ATOM 759 C C . ALA A 1 97 ? -19.464 -12.092 -2.570 1.00 64.31 97 ALA A C 1
ATOM 761 O O . ALA A 1 97 ? -20.637 -12.422 -2.718 1.00 64.31 97 ALA A O 1
ATOM 762 N N . GLN A 1 98 ? -18.754 -11.556 -3.570 1.00 64.00 98 GLN A N 1
ATOM 763 C CA . GLN A 1 98 ? -19.303 -11.298 -4.908 1.00 64.00 98 GLN A CA 1
ATOM 764 C C . GLN A 1 98 ? -19.690 -12.578 -5.661 1.00 64.00 98 GLN A C 1
ATOM 766 O O . GLN A 1 98 ? -20.642 -12.568 -6.436 1.00 64.00 98 GLN A O 1
ATOM 771 N N . SER A 1 99 ? -18.980 -13.685 -5.428 1.00 72.00 99 SER A N 1
ATOM 772 C CA . SER A 1 99 ? -19.303 -14.992 -6.022 1.00 72.00 99 SER A CA 1
ATOM 773 C C . SER A 1 99 ? -20.449 -15.734 -5.319 1.00 72.00 99 SER A C 1
ATOM 775 O O . SER A 1 99 ? -20.877 -16.779 -5.805 1.00 72.00 99 SER A O 1
ATOM 777 N N . GLY A 1 100 ? -20.963 -15.212 -4.197 1.00 65.81 100 GLY A N 1
ATOM 778 C CA . GLY A 1 100 ? -22.065 -15.817 -3.440 1.00 65.81 100 GLY A CA 1
ATOM 779 C C . GLY A 1 100 ? -21.683 -17.079 -2.657 1.00 65.81 100 GLY A C 1
ATOM 780 O O . GLY A 1 100 ? -22.565 -17.799 -2.191 1.00 65.81 100 GLY A O 1
ATOM 781 N N . LEU A 1 101 ? -20.384 -17.364 -2.506 1.00 62.28 101 LEU A N 1
ATOM 782 C CA . LEU A 1 101 ? -19.872 -18.548 -1.801 1.00 62.28 101 LEU A CA 1
ATOM 783 C C . LEU A 1 101 ? -19.877 -18.401 -0.267 1.00 62.28 101 LEU A C 1
ATOM 785 O O . LEU A 1 101 ? -19.691 -19.390 0.442 1.00 62.28 101 LEU A O 1
ATOM 789 N N . ILE A 1 102 ? -20.098 -17.191 0.253 1.00 61.91 102 ILE A N 1
ATOM 790 C CA . ILE A 1 102 ? -20.164 -16.867 1.687 1.00 61.91 102 ILE A CA 1
ATOM 791 C C . ILE A 1 102 ? -21.351 -15.939 1.976 1.00 61.91 102 ILE A C 1
ATOM 793 O O . ILE A 1 102 ? -21.636 -15.025 1.209 1.00 61.91 102 ILE A O 1
ATOM 797 N N . ASP A 1 103 ? -22.027 -16.176 3.103 1.00 59.38 103 ASP A N 1
ATOM 798 C CA . ASP A 1 103 ? -23.151 -15.373 3.608 1.00 59.38 103 ASP A CA 1
ATOM 799 C C . ASP A 1 103 ? -22.712 -13.938 3.974 1.00 59.38 103 ASP A C 1
ATOM 801 O O . ASP A 1 103 ? -21.671 -13.731 4.611 1.00 59.38 103 ASP A O 1
ATOM 805 N N . GLU A 1 104 ? -23.535 -12.948 3.608 1.00 53.91 104 GLU A N 1
ATOM 806 C CA . GLU A 1 104 ? -23.346 -11.514 3.873 1.00 53.91 104 GLU A CA 1
ATOM 807 C C . GLU A 1 104 ? -23.034 -11.208 5.351 1.00 53.91 104 GLU A C 1
ATOM 809 O O . GLU A 1 104 ? -22.240 -10.306 5.644 1.00 53.91 104 GLU A O 1
ATOM 814 N N . GLN A 1 105 ? -23.587 -11.971 6.308 1.00 53.81 105 GLN A N 1
ATOM 815 C CA . GLN A 1 105 ? -23.295 -11.765 7.736 1.00 53.81 105 GLN A CA 1
ATOM 816 C C . GLN A 1 105 ? -21.872 -12.174 8.142 1.00 53.81 105 GLN A C 1
ATOM 818 O O . GLN A 1 105 ? -21.346 -11.654 9.136 1.00 53.81 105 GLN A O 1
ATOM 823 N N . SER A 1 106 ? -21.246 -13.091 7.401 1.00 52.56 106 SER A N 1
ATOM 824 C CA . SER A 1 106 ? -19.863 -13.526 7.623 1.00 52.56 106 SER A CA 1
ATOM 825 C C . SER A 1 106 ? -18.873 -12.528 7.014 1.00 52.56 106 SER A C 1
ATOM 827 O O . SER A 1 106 ? -17.938 -12.111 7.704 1.00 52.56 106 SER A O 1
ATOM 829 N N . ALA A 1 107 ? -19.157 -12.036 5.803 1.00 48.62 107 ALA A N 1
ATOM 830 C CA . ALA A 1 107 ? -18.373 -10.992 5.134 1.00 48.62 107 ALA A CA 1
ATOM 831 C C . ALA A 1 107 ? -18.362 -9.658 5.919 1.00 48.62 107 ALA A C 1
ATOM 833 O O . ALA A 1 107 ? -17.349 -8.971 6.062 1.00 48.62 107 ALA A O 1
ATOM 834 N N . ALA A 1 108 ? -19.490 -9.297 6.542 1.00 51.94 108 ALA A N 1
ATOM 835 C CA . ALA A 1 108 ? -19.584 -8.090 7.366 1.00 51.94 108 ALA A CA 1
ATOM 836 C C . ALA A 1 108 ? -18.774 -8.160 8.680 1.00 51.94 108 ALA A C 1
ATOM 838 O O . ALA A 1 108 ? -18.491 -7.123 9.292 1.00 51.94 108 ALA A O 1
ATOM 839 N N . ARG A 1 109 ? -18.429 -9.363 9.160 1.00 51.19 109 ARG A N 1
ATOM 840 C CA . ARG A 1 109 ? -17.747 -9.578 10.447 1.00 51.19 109 ARG A CA 1
ATOM 841 C C . ARG A 1 109 ? -16.222 -9.565 10.296 1.00 51.19 109 ARG A C 1
ATOM 843 O O . ARG A 1 109 ? -15.542 -9.029 11.169 1.00 51.19 109 ARG A O 1
ATOM 850 N N . LEU A 1 110 ? -15.714 -10.071 9.175 1.00 43.19 110 LEU A N 1
ATOM 851 C CA . LEU A 1 110 ? -14.301 -10.028 8.786 1.00 43.19 110 LEU A CA 1
ATOM 852 C C . LEU A 1 110 ? -13.901 -8.662 8.190 1.00 43.19 110 LEU A C 1
ATOM 854 O O . LEU A 1 110 ? -12.868 -8.116 8.579 1.00 43.19 110 LEU A O 1
ATOM 858 N N . GLY A 1 111 ? -14.771 -8.002 7.412 1.00 46.31 111 GLY A N 1
ATOM 859 C CA . GLY A 1 111 ? -14.545 -6.624 6.937 1.00 46.31 111 GLY A CA 1
ATOM 860 C C . GLY A 1 111 ? -14.362 -5.576 8.055 1.00 46.31 111 GLY A C 1
ATOM 861 O O . GLY A 1 111 ? -13.616 -4.604 7.900 1.00 46.31 111 GLY A O 1
ATOM 862 N N . ARG A 1 112 ? -14.957 -5.797 9.239 1.00 50.59 112 ARG A N 1
ATOM 863 C CA . ARG A 1 112 ? -14.713 -4.980 10.451 1.00 50.59 112 ARG A CA 1
ATOM 864 C C . ARG A 1 112 ? -13.340 -5.219 11.086 1.00 50.59 112 ARG A C 1
ATOM 866 O O . ARG A 1 112 ? -12.888 -4.372 11.853 1.00 50.59 112 ARG A O 1
ATOM 873 N N . LEU A 1 113 ? -12.692 -6.346 10.792 1.00 47.44 113 LEU A N 1
ATOM 874 C CA . LEU A 1 113 ? -11.424 -6.755 11.397 1.00 47.44 113 LEU A CA 1
ATOM 875 C C . LEU A 1 113 ? -10.218 -6.008 10.795 1.00 47.44 113 LEU A C 1
ATOM 877 O O . LEU A 1 113 ? -9.199 -5.866 11.469 1.00 47.44 113 LEU A O 1
ATOM 881 N N . ILE A 1 114 ? -10.327 -5.516 9.551 1.00 52.41 114 ILE A N 1
ATOM 882 C CA . ILE A 1 114 ? -9.185 -4.962 8.795 1.00 52.41 114 ILE A CA 1
ATOM 883 C C . ILE A 1 114 ? -9.343 -3.455 8.491 1.00 52.41 114 ILE A C 1
ATOM 885 O O . ILE A 1 114 ? -8.347 -2.735 8.449 1.00 52.41 114 ILE A O 1
ATOM 889 N N . GLY A 1 115 ? -10.573 -2.927 8.418 1.00 54.91 115 GLY A N 1
ATOM 890 C CA . GLY A 1 115 ? -10.873 -1.517 8.725 1.00 54.91 115 GLY A CA 1
ATOM 891 C C . GLY A 1 115 ? -10.230 -0.432 7.846 1.00 54.91 115 GLY A C 1
ATOM 892 O O . GLY A 1 115 ? -10.110 0.705 8.311 1.00 54.91 115 GLY A O 1
ATOM 893 N N . ALA A 1 116 ? -9.817 -0.736 6.608 1.00 58.44 116 ALA A N 1
ATOM 894 C CA . ALA A 1 116 ? -9.338 0.279 5.666 1.00 58.44 116 ALA A CA 1
ATOM 895 C C . ALA A 1 116 ? -10.437 1.328 5.434 1.00 58.44 116 ALA A C 1
ATOM 897 O O . ALA A 1 116 ? -11.535 0.994 4.997 1.00 58.44 116 ALA A O 1
ATOM 898 N N . ARG A 1 117 ? -10.162 2.600 5.741 1.00 58.00 117 ARG A N 1
ATOM 899 C CA . ARG A 1 117 ? -11.112 3.704 5.506 1.00 58.00 117 ARG A CA 1
ATOM 900 C C . ARG A 1 117 ? -10.870 4.410 4.177 1.00 58.00 117 ARG A C 1
ATOM 902 O O . ARG A 1 117 ? -11.744 5.130 3.712 1.00 58.00 117 ARG A O 1
ATOM 909 N N . VAL A 1 118 ? -9.685 4.231 3.597 1.00 59.09 118 VAL A N 1
ATOM 910 C CA . VAL A 1 118 ? -9.289 4.797 2.307 1.00 59.09 118 VAL A CA 1
ATOM 911 C C . VAL A 1 118 ? -8.545 3.718 1.526 1.00 59.09 118 VAL A C 1
ATOM 913 O O . VAL A 1 118 ? -7.617 3.099 2.055 1.00 59.09 118 VAL A O 1
ATOM 916 N N . LEU A 1 119 ? -8.969 3.506 0.282 1.00 59.31 119 LEU A N 1
ATOM 917 C CA . LEU A 1 119 ? -8.316 2.633 -0.685 1.00 59.31 119 LEU A CA 1
ATOM 918 C C . LEU A 1 119 ? -7.766 3.503 -1.816 1.00 59.31 119 LEU A C 1
ATOM 920 O O . LEU A 1 119 ? -8.522 4.241 -2.445 1.00 59.31 119 LEU A O 1
ATOM 924 N N . LEU A 1 120 ? -6.457 3.430 -2.053 1.00 62.53 120 LEU A N 1
ATOM 925 C CA . LEU A 1 120 ? -5.833 4.062 -3.213 1.00 62.53 120 LEU A CA 1
ATOM 926 C C . LEU A 1 120 ? -5.673 3.014 -4.314 1.00 62.53 120 LEU A C 1
ATOM 928 O O . LEU A 1 120 ? -4.828 2.123 -4.213 1.00 62.53 120 LEU A O 1
ATOM 932 N N . LEU A 1 121 ? -6.523 3.135 -5.330 1.00 55.62 121 LEU A N 1
ATOM 933 C CA . LEU A 1 121 ? -6.468 2.395 -6.585 1.00 55.62 121 LEU A CA 1
ATOM 934 C C . LEU A 1 121 ? -5.904 3.326 -7.655 1.00 55.62 121 LEU A C 1
ATOM 936 O O . LEU A 1 121 ? -6.347 4.469 -7.776 1.00 55.62 121 LEU A O 1
ATOM 940 N N . PHE A 1 122 ? -4.939 2.831 -8.413 1.00 52.66 122 PHE A N 1
ATOM 941 C CA . PHE A 1 122 ? -4.448 3.479 -9.617 1.00 52.66 122 PHE A CA 1
ATOM 942 C C . PHE A 1 122 ? -4.582 2.449 -10.738 1.00 52.66 122 PHE A C 1
ATOM 944 O O . PHE A 1 122 ? -4.027 1.357 -10.608 1.00 52.66 122 PHE A O 1
ATOM 951 N N . ASP A 1 123 ? -5.393 2.793 -11.736 1.00 44.03 123 ASP A N 1
ATOM 952 C CA . ASP A 1 123 ? -5.558 2.072 -13.006 1.00 44.03 123 ASP A CA 1
ATOM 953 C C . ASP A 1 123 ? -4.437 2.502 -13.968 1.00 44.03 123 ASP A C 1
ATOM 955 O O . ASP A 1 123 ? -4.142 3.727 -13.992 1.00 44.03 123 ASP A O 1
#

Sequence (123 aa):
MKLRLATIGLLCVLYCQTVQPPEPTPLEKSIQTLLGQYRGPQNVSLAILPFRDEHGQESAAARMIYSALGTACFRDGRFRLLERDKIIQVLDEQSLAQSGLIDEQSAARLGRLIGARVLLLFD

Radius of gyration: 21.32 Å; Cα contacts (8 Å, |Δi|>4): 103; chains: 1; bounding box: 63×38×53 Å

pLDDT: mean 70.92, std 13.3, range [43.19, 88.75]

Foldseek 3Di:
DPPVVVVVVVVVVVVVVPCDPPDDDPLLVVLLVVVVPDPDAFAAEEEEDQDADPVRHHDPVSVVNSVSNVVSQVVSRRYDYADPVLVVVLVVLVVCVVVVVDDPVVSVVSCVVRRHPDYDDDD